Protein AF-J9FMD4-F1 (afdb_monomer)

Nearest PDB structures (foldseek):
  8vxb-assembly1_A-2  TM=9.629E-01  e=1.379E-09  Campylobacter fetus subsp. fetus
  2pbe-assembly1_A  TM=6.547E-01  e=3.265E-07  Bacillus subtilis
  9ftz-assembly1_S  TM=5.765E-01  e=8.874E+00  Mycolicibacterium smegmatis

Structure (mmCIF, N/CA/C/O backbone):
data_AF-J9FMD4-F1
#
_entry.id   AF-J9FMD4-F1
#
loop_
_atom_site.group_PDB
_atom_site.id
_atom_site.type_symbol
_atom_site.label_atom_id
_atom_site.label_alt_id
_atom_site.label_comp_id
_atom_site.label_asym_id
_atom_site.label_entity_id
_atom_site.label_seq_id
_atom_site.pdbx_PDB_ins_code
_atom_site.Cartn_x
_atom_site.Cartn_y
_atom_site.Cartn_z
_atom_site.occupancy
_atom_site.B_iso_or_equiv
_atom_site.auth_seq_id
_atom_site.auth_comp_id
_atom_site.auth_asym_id
_atom_site.auth_atom_id
_atom_site.pdbx_PDB_model_num
ATOM 1 N N . MET A 1 1 ? -2.882 -16.305 -19.231 1.00 92.69 1 MET A N 1
ATOM 2 C CA . MET A 1 1 ? -2.995 -17.753 -19.526 1.00 92.69 1 MET A CA 1
ATOM 3 C C . MET A 1 1 ? -2.576 -18.533 -18.291 1.00 92.69 1 MET A C 1
ATOM 5 O O . MET A 1 1 ? -1.515 -18.238 -17.758 1.00 92.69 1 MET A O 1
ATOM 9 N N . LEU A 1 2 ? -3.407 -19.460 -17.810 1.00 95.88 2 LEU A N 1
ATOM 10 C CA . LEU A 1 2 ? -3.070 -20.390 -16.725 1.00 95.88 2 LEU A CA 1
ATOM 11 C C . LEU A 1 2 ? -2.902 -21.783 -17.342 1.00 95.88 2 LEU A C 1
ATOM 13 O O . LEU A 1 2 ? -3.826 -22.270 -17.990 1.00 95.88 2 LEU A O 1
ATOM 17 N N . PHE A 1 3 ? -1.722 -22.373 -17.196 1.00 96.81 3 PHE A N 1
ATOM 18 C CA . PHE A 1 3 ? -1.371 -23.674 -17.757 1.00 96.81 3 PHE A CA 1
ATOM 19 C C . PHE A 1 3 ? -1.775 -24.810 -16.809 1.00 96.81 3 PHE A C 1
AT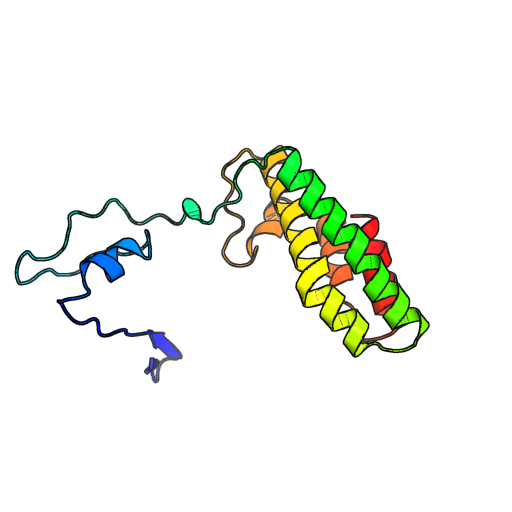OM 21 O O . PHE A 1 3 ? -2.059 -24.594 -15.631 1.00 96.81 3 PHE A O 1
ATOM 28 N N . SER A 1 4 ? -1.827 -26.038 -17.329 1.00 97.25 4 SER A N 1
ATOM 29 C CA . SER A 1 4 ? -2.273 -27.226 -16.584 1.00 97.25 4 SER A CA 1
ATOM 30 C C . SER A 1 4 ? -1.363 -27.608 -15.415 1.00 97.25 4 SER A C 1
ATOM 32 O O . SER A 1 4 ? -1.793 -28.324 -14.518 1.00 97.25 4 SER A O 1
ATOM 34 N N . ASP A 1 5 ? -0.117 -27.144 -15.425 1.00 97.06 5 ASP A N 1
ATOM 35 C CA . ASP A 1 5 ? 0.855 -27.299 -14.341 1.00 97.06 5 ASP A CA 1
ATOM 36 C C . ASP A 1 5 ? 0.754 -26.187 -13.275 1.00 97.06 5 ASP A C 1
ATOM 38 O O . ASP A 1 5 ? 1.518 -26.178 -12.313 1.00 97.06 5 ASP A O 1
ATOM 42 N N . GLY A 1 6 ? -0.192 -25.252 -13.429 1.00 96.50 6 GLY A N 1
ATOM 43 C CA . GLY A 1 6 ? -0.413 -24.135 -12.513 1.00 96.50 6 GLY A CA 1
ATOM 44 C C . GLY A 1 6 ? 0.432 -22.892 -12.807 1.00 96.50 6 GLY A C 1
ATOM 45 O O . GLY A 1 6 ? 0.244 -21.872 -12.139 1.00 96.50 6 GLY A O 1
ATOM 46 N N . ILE A 1 7 ? 1.319 -22.918 -13.809 1.00 97.31 7 ILE A N 1
ATOM 47 C CA . ILE A 1 7 ? 2.074 -21.728 -14.216 1.00 97.31 7 ILE A CA 1
ATOM 48 C C . ILE A 1 7 ? 1.116 -20.723 -14.864 1.00 97.31 7 ILE A C 1
ATOM 50 O O . ILE A 1 7 ? 0.285 -21.074 -15.700 1.00 97.31 7 ILE A O 1
ATOM 54 N N . LYS A 1 8 ? 1.237 -19.440 -14.505 1.00 97.12 8 LYS A N 1
ATOM 55 C CA . LYS A 1 8 ? 0.489 -18.349 -15.139 1.00 97.12 8 LYS A CA 1
ATOM 56 C C . LYS A 1 8 ? 1.436 -17.453 -15.935 1.00 97.12 8 LYS A C 1
ATOM 58 O O . LYS A 1 8 ? 2.409 -16.947 -15.387 1.00 97.12 8 LYS A O 1
ATOM 63 N N . ILE A 1 9 ? 1.107 -17.208 -17.201 1.00 96.38 9 ILE A N 1
ATOM 64 C CA . ILE A 1 9 ? 1.786 -16.232 -18.064 1.00 96.38 9 ILE A CA 1
ATOM 65 C C . ILE A 1 9 ? 0.751 -15.248 -18.591 1.00 96.38 9 ILE A C 1
ATOM 67 O O . ILE A 1 9 ? -0.267 -15.658 -19.152 1.00 96.38 9 ILE A O 1
ATOM 71 N N . ASP A 1 10 ? 1.018 -13.957 -18.452 1.00 95.38 10 ASP A N 1
ATOM 72 C CA . ASP A 1 10 ? 0.263 -12.915 -19.139 1.00 95.38 10 ASP A CA 1
ATOM 73 C C . ASP A 1 10 ? 0.999 -12.564 -20.445 1.00 95.38 10 ASP A C 1
ATOM 75 O O . ASP A 1 10 ? 2.206 -12.333 -20.441 1.00 95.38 10 ASP A O 1
ATOM 79 N N . LEU A 1 11 ? 0.284 -12.612 -21.574 1.00 95.44 11 LEU A N 1
ATOM 80 C CA . LEU A 1 11 ? 0.818 -12.340 -22.911 1.00 95.44 11 LEU A CA 1
ATOM 81 C C . LEU A 1 11 ? 0.095 -11.130 -23.493 1.00 95.44 11 LEU A C 1
ATOM 83 O O . LEU A 1 11 ? -1.134 -11.124 -23.568 1.00 95.44 11 LEU A O 1
ATOM 87 N N . THR A 1 12 ? 0.868 -10.157 -23.962 1.00 93.62 12 THR A N 1
ATOM 88 C CA . THR A 1 12 ? 0.361 -8.963 -24.638 1.00 93.62 12 THR A CA 1
ATOM 89 C C . THR A 1 12 ? 0.886 -8.946 -26.067 1.00 93.62 12 THR A C 1
ATOM 91 O O . THR A 1 12 ? 2.091 -9.063 -26.282 1.00 93.62 12 THR A O 1
ATOM 94 N N . LEU A 1 13 ? -0.009 -8.796 -27.045 1.00 95.62 13 LEU A N 1
ATOM 95 C CA . LEU A 1 13 ? 0.357 -8.552 -28.440 1.00 95.62 13 LEU A CA 1
ATOM 96 C C . LEU A 1 13 ? 0.333 -7.046 -28.695 1.00 95.62 13 LEU A C 1
ATOM 98 O O . LEU A 1 13 ? -0.663 -6.386 -28.406 1.00 95.62 13 LEU A O 1
ATOM 102 N N . VAL A 1 14 ? 1.433 -6.513 -29.219 1.00 94.62 14 VAL A N 1
ATOM 103 C CA . VAL A 1 14 ? 1.639 -5.072 -29.398 1.00 94.62 14 VAL A CA 1
ATOM 104 C C . VAL A 1 14 ? 1.842 -4.788 -30.887 1.00 94.62 14 VAL A C 1
ATOM 106 O O . VAL A 1 14 ? 2.761 -5.361 -31.475 1.00 94.62 14 VAL A O 1
ATOM 109 N N . PRO A 1 15 ? 1.019 -3.928 -31.512 1.00 95.19 15 PRO A N 1
ATOM 110 C CA . PRO A 1 15 ? 1.240 -3.485 -32.886 1.00 95.19 15 PRO A CA 1
ATOM 111 C C . PRO A 1 15 ? 2.565 -2.728 -33.027 1.00 95.19 15 PRO A C 1
ATOM 113 O O . PRO A 1 15 ? 2.920 -1.923 -32.156 1.00 95.19 15 PRO A O 1
ATOM 116 N N . LEU A 1 16 ? 3.279 -2.952 -34.133 1.00 93.44 16 LEU A N 1
ATOM 117 C CA . LEU A 1 16 ? 4.605 -2.370 -34.374 1.00 93.44 16 LEU A CA 1
ATOM 118 C C . LEU A 1 16 ? 4.582 -0.837 -34.384 1.00 93.44 16 LEU A C 1
ATOM 120 O O . LEU A 1 16 ? 5.542 -0.204 -33.953 1.00 93.44 16 LEU A O 1
ATOM 124 N N . GLU A 1 17 ? 3.466 -0.244 -34.796 1.00 95.50 17 GLU A N 1
ATOM 125 C CA . GLU A 1 17 ? 3.233 1.202 -34.828 1.00 95.50 17 GLU A CA 1
ATOM 126 C C . GLU A 1 17 ? 3.267 1.826 -33.424 1.00 95.50 17 GLU A C 1
ATOM 128 O O . GLU A 1 17 ? 3.491 3.023 -33.273 1.00 95.50 17 GLU A O 1
ATOM 133 N N . THR A 1 18 ? 3.051 1.015 -32.383 1.00 94.50 18 THR A N 1
ATOM 134 C CA . THR A 1 18 ? 3.030 1.442 -30.975 1.00 94.50 18 THR A CA 1
ATOM 135 C C . THR A 1 18 ? 4.221 0.929 -30.167 1.00 94.50 18 THR A C 1
ATOM 137 O O . THR A 1 18 ? 4.249 1.103 -28.946 1.00 94.50 18 THR A O 1
ATOM 140 N N . LYS A 1 19 ? 5.221 0.325 -30.827 1.00 92.12 19 LYS A N 1
ATOM 141 C CA . LYS A 1 19 ? 6.367 -0.318 -30.165 1.00 92.12 19 LYS A CA 1
ATOM 142 C C . LYS A 1 19 ? 7.097 0.626 -29.207 1.00 92.12 19 LYS A C 1
ATOM 144 O O . LYS A 1 19 ? 7.406 0.235 -28.088 1.00 92.12 19 LYS A O 1
ATOM 149 N N . ASP A 1 20 ? 7.318 1.876 -29.611 1.00 92.06 20 ASP A N 1
ATOM 150 C CA . ASP A 1 20 ? 8.133 2.814 -28.835 1.00 92.06 20 ASP A CA 1
ATOM 151 C C . ASP A 1 20 ? 7.414 3.199 -27.541 1.00 92.06 20 ASP A C 1
ATOM 153 O O . ASP A 1 20 ? 8.014 3.216 -26.467 1.00 92.06 20 ASP A O 1
ATOM 157 N N . LYS A 1 21 ? 6.090 3.384 -27.621 1.00 93.81 21 LYS A N 1
ATOM 158 C CA . LYS A 1 21 ? 5.240 3.606 -26.449 1.00 93.81 21 LYS A CA 1
ATOM 159 C C . LYS A 1 21 ? 5.289 2.412 -25.496 1.00 93.81 21 LYS A C 1
ATOM 161 O O . LYS A 1 21 ? 5.372 2.610 -24.288 1.00 93.81 21 LYS A O 1
ATOM 166 N N . TYR A 1 22 ? 5.267 1.190 -26.028 1.00 93.25 22 TYR A N 1
ATOM 167 C CA . TYR A 1 22 ? 5.359 -0.024 -25.219 1.00 93.25 22 TYR A CA 1
ATOM 168 C C . TYR A 1 22 ? 6.709 -0.132 -24.502 1.00 93.25 22 TYR A C 1
ATOM 170 O O . TYR A 1 22 ? 6.731 -0.370 -23.301 1.00 93.25 22 TYR A O 1
ATOM 178 N N . PHE A 1 23 ? 7.827 0.101 -25.195 1.00 91.75 23 PHE A N 1
ATOM 179 C CA . PHE A 1 23 ? 9.155 0.073 -24.572 1.00 91.75 23 PHE A CA 1
ATOM 180 C C . PHE A 1 23 ? 9.357 1.182 -23.534 1.00 91.75 23 PHE A C 1
ATOM 182 O O . PHE A 1 23 ? 10.071 0.971 -22.561 1.00 91.75 23 PHE A O 1
ATOM 189 N N . SER A 1 24 ? 8.715 2.341 -23.703 1.00 90.25 24 SER A N 1
ATOM 190 C CA . SER A 1 24 ? 8.810 3.440 -22.734 1.00 90.25 24 SER A CA 1
ATOM 191 C C . SER A 1 24 ? 7.982 3.248 -21.460 1.00 90.25 24 SER A C 1
ATOM 193 O O . SER A 1 24 ? 8.124 4.037 -20.533 1.00 90.25 24 SER A O 1
ATOM 195 N N . GLN A 1 25 ? 7.077 2.266 -21.421 1.00 89.69 25 GLN A N 1
ATOM 196 C CA . GLN A 1 25 ? 6.083 2.180 -20.346 1.00 89.69 25 GLN A CA 1
ATOM 197 C C . GLN A 1 25 ? 6.597 1.480 -19.079 1.00 89.69 25 GLN A C 1
ATOM 199 O O . GLN A 1 25 ? 5.967 1.614 -18.035 1.00 89.69 25 GLN A O 1
ATOM 204 N N . ASP A 1 26 ? 7.652 0.667 -19.190 1.00 87.25 26 ASP A N 1
ATOM 205 C CA . ASP A 1 26 ? 8.125 -0.185 -18.100 1.00 87.25 26 ASP A CA 1
ATOM 206 C C . ASP A 1 26 ? 9.630 -0.443 -18.241 1.00 87.25 26 ASP A C 1
ATOM 208 O O . ASP A 1 26 ? 10.098 -1.010 -19.235 1.00 87.25 26 ASP A O 1
ATOM 212 N N . SER A 1 27 ? 10.387 -0.028 -17.227 1.00 88.31 27 SER A N 1
ATOM 213 C CA . SER A 1 27 ? 11.837 -0.200 -17.160 1.00 88.31 27 SER A CA 1
ATOM 214 C C . SER A 1 27 ? 12.268 -1.661 -16.965 1.00 88.31 27 SER A C 1
ATOM 216 O O . SER A 1 27 ? 13.444 -1.979 -17.137 1.00 88.31 27 SER A O 1
ATOM 218 N N . LEU A 1 28 ? 11.335 -2.579 -16.683 1.00 91.69 28 LEU A N 1
ATOM 219 C CA . LEU A 1 28 ? 11.594 -4.010 -16.510 1.00 91.69 28 LEU A CA 1
ATOM 220 C C . LEU A 1 28 ? 11.625 -4.808 -17.823 1.00 91.69 28 LEU A C 1
ATOM 222 O O . LEU A 1 28 ? 11.888 -6.017 -17.808 1.00 91.69 28 LEU A O 1
ATOM 226 N N . ILE A 1 29 ? 11.348 -4.173 -18.966 1.00 92.50 29 ILE A N 1
ATOM 227 C CA . ILE A 1 29 ? 11.295 -4.868 -20.254 1.00 92.50 29 ILE A CA 1
ATOM 228 C C . ILE A 1 29 ? 12.679 -5.397 -20.636 1.00 92.50 29 ILE A C 1
ATOM 230 O O . ILE A 1 29 ? 13.666 -4.669 -20.716 1.00 92.50 29 ILE A O 1
ATOM 234 N N . ARG A 1 30 ? 12.726 -6.690 -20.966 1.00 93.69 30 ARG A N 1
ATOM 235 C CA . ARG A 1 30 ? 13.906 -7.356 -21.515 1.00 93.69 30 ARG A CA 1
ATOM 236 C C . ARG A 1 30 ? 13.594 -7.934 -22.886 1.00 93.69 30 ARG A C 1
ATOM 238 O O . ARG A 1 30 ? 12.719 -8.788 -23.018 1.00 93.69 30 ARG A O 1
ATOM 245 N N . VAL A 1 31 ? 14.363 -7.528 -23.894 1.00 93.69 31 VAL A N 1
ATOM 246 C CA . VAL A 1 31 ? 14.305 -8.146 -25.224 1.00 93.69 31 VAL A CA 1
ATOM 247 C C . VAL A 1 31 ? 14.927 -9.539 -25.144 1.00 93.69 31 VAL A C 1
ATOM 249 O O . VAL A 1 31 ? 16.083 -9.695 -24.753 1.00 93.69 31 VAL A O 1
ATOM 252 N N . LEU A 1 32 ? 14.141 -10.558 -25.492 1.00 94.50 32 LEU A N 1
ATOM 253 C CA . LEU A 1 32 ? 14.608 -11.946 -25.564 1.00 94.50 32 LEU A CA 1
ATOM 254 C C . LEU A 1 32 ? 15.066 -12.321 -26.977 1.00 94.50 32 LEU A C 1
ATOM 256 O O . LEU A 1 32 ? 16.016 -13.081 -27.137 1.00 94.50 32 LEU A O 1
ATOM 260 N N . ILE A 1 33 ? 14.383 -11.793 -27.994 1.00 95.25 33 ILE A N 1
ATOM 261 C CA . ILE A 1 33 ? 14.688 -11.997 -29.408 1.00 95.25 33 ILE A CA 1
ATOM 262 C C . ILE A 1 33 ? 14.258 -10.759 -30.198 1.00 95.25 33 ILE A C 1
ATOM 264 O O . ILE A 1 33 ? 13.164 -10.242 -29.980 1.00 95.25 33 ILE A O 1
ATOM 268 N N . ASP A 1 34 ? 15.104 -10.320 -31.124 1.00 95.31 34 ASP A N 1
ATOM 269 C CA . ASP A 1 34 ? 14.785 -9.300 -32.123 1.00 95.31 34 ASP A CA 1
ATOM 270 C C . ASP A 1 34 ? 15.172 -9.852 -33.497 1.00 95.31 34 ASP A C 1
ATOM 272 O O . ASP A 1 34 ? 16.341 -10.136 -33.754 1.00 95.31 34 ASP A O 1
ATOM 276 N N . LYS A 1 35 ? 14.170 -10.103 -34.342 1.00 96.00 35 LYS A N 1
ATOM 277 C CA . LYS A 1 35 ? 14.366 -10.744 -35.651 1.00 96.00 35 LYS A CA 1
ATOM 278 C C . LYS A 1 35 ? 14.701 -9.741 -36.748 1.00 96.00 35 LYS A C 1
ATOM 280 O O . LYS A 1 35 ? 15.392 -10.102 -37.694 1.00 96.00 35 LYS A O 1
ATOM 285 N N . ASP A 1 36 ? 14.216 -8.513 -36.600 1.00 95.31 36 ASP A N 1
ATOM 286 C CA . ASP A 1 36 ? 14.248 -7.485 -37.641 1.00 95.31 36 ASP A CA 1
ATOM 287 C C . ASP A 1 36 ? 15.156 -6.303 -37.258 1.00 95.31 36 ASP A C 1
ATOM 289 O O . ASP A 1 36 ? 15.311 -5.363 -38.034 1.00 95.31 36 ASP A O 1
ATOM 293 N N . GLY A 1 37 ? 15.766 -6.338 -36.066 1.00 94.12 37 GLY A N 1
ATOM 294 C CA . GLY A 1 37 ? 16.630 -5.269 -35.563 1.00 94.12 37 GLY A CA 1
ATOM 295 C C . GLY A 1 37 ? 15.854 -3.996 -35.219 1.00 94.12 37 GLY A C 1
ATOM 296 O O . GLY A 1 37 ? 16.385 -2.893 -35.345 1.00 94.12 37 GLY A O 1
ATOM 297 N N . ILE A 1 38 ? 14.574 -4.129 -34.864 1.00 91.94 38 ILE A N 1
ATOM 298 C CA . ILE A 1 38 ? 13.658 -3.002 -34.650 1.00 91.94 38 ILE A CA 1
ATOM 299 C C . ILE A 1 38 ? 13.527 -2.600 -33.180 1.00 91.94 38 ILE A C 1
ATOM 301 O O . ILE A 1 38 ? 12.906 -1.566 -32.899 1.00 91.94 38 ILE A O 1
ATOM 305 N N . CYS A 1 39 ? 14.033 -3.410 -32.249 1.00 92.50 39 CYS A N 1
ATOM 306 C CA . CYS A 1 39 ? 13.976 -3.119 -30.825 1.00 92.50 39 CYS A CA 1
ATOM 307 C C . CYS A 1 39 ? 15.005 -2.037 -30.455 1.00 92.50 39 CYS A C 1
ATOM 309 O O . CYS A 1 39 ? 16.128 -2.044 -30.964 1.00 92.50 39 CYS A O 1
ATOM 311 N N . PRO A 1 40 ? 14.659 -1.102 -29.554 1.00 90.38 40 PRO A N 1
ATOM 312 C CA . PRO A 1 40 ? 15.621 -0.127 -29.063 1.00 90.38 40 PRO A CA 1
ATOM 313 C C . PRO A 1 40 ? 16.685 -0.800 -28.185 1.00 90.38 40 PRO A C 1
ATOM 315 O O . PRO A 1 40 ? 16.464 -1.864 -27.604 1.00 90.38 40 PRO A O 1
ATOM 318 N N . SER A 1 41 ? 17.832 -0.136 -28.027 1.00 88.31 41 SER A N 1
ATOM 319 C CA . SER A 1 41 ? 18.800 -0.503 -26.992 1.00 88.31 41 SER A CA 1
ATOM 320 C C . SER A 1 41 ? 18.228 -0.138 -25.624 1.00 88.31 41 SER A C 1
ATOM 322 O O . SER A 1 41 ? 18.074 1.044 -25.317 1.00 88.31 41 SER A O 1
ATOM 324 N N . LEU A 1 42 ? 17.923 -1.143 -24.805 1.00 89.25 42 LEU A N 1
ATOM 325 C CA . LEU A 1 42 ? 17.394 -0.954 -23.454 1.00 89.25 42 LEU A CA 1
ATOM 326 C C . LEU A 1 42 ? 18.511 -1.053 -22.405 1.00 89.25 42 LEU A C 1
ATOM 328 O O . LEU A 1 42 ? 19.441 -1.849 -22.582 1.00 89.25 42 LEU A O 1
ATOM 332 N N . PRO A 1 43 ? 18.432 -0.284 -21.304 1.00 88.19 43 PRO A N 1
ATOM 333 C CA . PRO A 1 43 ? 19.264 -0.533 -20.132 1.00 88.19 43 PRO A CA 1
ATOM 334 C C . PRO A 1 43 ? 18.923 -1.891 -19.496 1.00 88.19 43 PRO A C 1
ATOM 336 O O . PRO A 1 43 ? 17.972 -2.572 -19.887 1.00 88.19 43 PRO A O 1
ATOM 339 N N . ALA A 1 44 ? 19.710 -2.299 -18.498 1.00 89.06 44 ALA A N 1
ATOM 340 C CA . ALA A 1 44 ? 19.367 -3.471 -17.702 1.00 89.06 44 ALA A CA 1
ATOM 341 C C . ALA A 1 44 ? 18.013 -3.251 -16.991 1.00 89.06 44 ALA A C 1
ATOM 343 O O . ALA A 1 44 ? 17.818 -2.172 -16.425 1.00 89.06 44 ALA A O 1
ATOM 344 N N . PRO A 1 45 ? 17.108 -4.250 -16.990 1.00 91.56 45 PRO A N 1
ATOM 345 C CA . PRO A 1 45 ? 15.841 -4.165 -16.275 1.00 91.56 45 PRO A CA 1
ATOM 346 C C . PRO A 1 45 ? 16.034 -3.805 -14.801 1.00 91.56 45 PRO A C 1
ATOM 348 O O . PRO A 1 45 ? 16.834 -4.450 -14.120 1.00 91.56 45 PRO A O 1
ATOM 351 N N . THR A 1 46 ? 15.288 -2.820 -14.304 1.00 90.31 46 THR A N 1
ATOM 352 C CA . THR A 1 46 ? 15.355 -2.375 -12.903 1.00 90.31 46 THR A CA 1
ATOM 353 C C . THR A 1 46 ? 13.968 -2.022 -12.374 1.00 90.31 46 THR A C 1
ATOM 355 O O . THR A 1 46 ? 13.117 -1.593 -13.137 1.00 90.31 46 THR A O 1
ATOM 358 N N . ASP A 1 47 ? 13.720 -2.233 -11.080 1.00 89.88 47 ASP A N 1
ATOM 359 C CA . ASP A 1 47 ? 12.496 -1.805 -10.389 1.00 89.88 47 ASP A CA 1
ATOM 360 C C . ASP A 1 47 ? 12.725 -0.566 -9.503 1.00 89.88 47 ASP A C 1
ATOM 362 O O . ASP A 1 47 ? 11.836 -0.188 -8.741 1.00 89.88 47 ASP A O 1
ATOM 366 N N . GLU A 1 48 ? 13.896 0.077 -9.600 1.00 89.00 48 GLU A N 1
ATOM 367 C CA . GLU A 1 48 ? 14.312 1.207 -8.753 1.00 89.00 48 GLU A CA 1
ATOM 368 C C . GLU A 1 48 ? 13.347 2.400 -8.783 1.00 89.00 48 GLU A C 1
ATOM 370 O O . GLU A 1 48 ? 13.204 3.101 -7.779 1.00 89.00 48 GLU A O 1
ATOM 375 N N . GLU A 1 49 ? 12.636 2.614 -9.894 1.00 86.06 49 GLU A N 1
ATOM 376 C CA . GLU A 1 49 ? 11.623 3.673 -10.001 1.00 86.06 49 GLU A CA 1
ATOM 377 C C . GLU A 1 49 ? 10.444 3.472 -9.034 1.00 86.06 49 GLU A C 1
ATOM 379 O O . GLU A 1 49 ? 9.796 4.436 -8.627 1.00 86.06 49 GLU A O 1
ATOM 384 N N . PHE A 1 50 ? 10.192 2.225 -8.625 1.00 88.06 50 PHE A N 1
ATOM 385 C CA . PHE A 1 50 ? 9.125 1.859 -7.696 1.00 88.06 50 PHE A CA 1
ATOM 386 C C . PHE A 1 50 ? 9.591 1.815 -6.239 1.00 88.06 50 PHE A C 1
ATOM 388 O O . PHE A 1 50 ? 8.778 1.578 -5.343 1.00 88.06 50 PHE A O 1
ATOM 395 N N . TRP A 1 51 ? 10.889 1.993 -5.983 1.00 94.62 51 TRP A N 1
ATOM 396 C CA . TRP A 1 51 ? 11.426 1.974 -4.628 1.00 94.62 51 TRP A CA 1
ATOM 397 C C . TRP A 1 51 ? 11.019 3.241 -3.884 1.00 94.62 51 TRP A C 1
ATOM 399 O O . TRP A 1 51 ? 10.832 4.309 -4.472 1.00 94.62 51 TRP A O 1
ATOM 409 N N . VAL A 1 52 ? 10.923 3.136 -2.562 1.00 95.69 52 VAL A N 1
ATOM 410 C CA . VAL A 1 52 ? 10.640 4.280 -1.705 1.00 95.69 52 VAL A CA 1
ATOM 411 C C . VAL A 1 52 ? 11.788 5.277 -1.834 1.00 95.69 52 VAL A C 1
ATOM 413 O O . VAL A 1 52 ? 12.923 5.003 -1.440 1.00 95.69 52 VAL A O 1
ATOM 416 N N . GLN A 1 53 ? 11.478 6.442 -2.394 1.00 95.81 53 GLN A N 1
ATOM 417 C CA . GLN A 1 53 ? 12.402 7.563 -2.523 1.00 95.81 53 GLN A CA 1
ATOM 418 C C . GLN A 1 53 ? 12.408 8.401 -1.245 1.00 95.81 53 GLN A C 1
ATOM 420 O O . GLN A 1 53 ? 11.453 8.375 -0.465 1.00 95.81 53 GLN A O 1
ATOM 425 N N . LYS A 1 54 ? 13.473 9.185 -1.041 1.00 96.81 54 LYS A N 1
ATOM 426 C CA . LYS A 1 54 ? 13.517 10.149 0.062 1.00 96.81 54 LYS A CA 1
ATOM 427 C C . LYS A 1 54 ? 12.422 11.203 -0.161 1.00 96.81 54 LYS A C 1
ATOM 429 O O . LYS A 1 54 ? 12.508 11.927 -1.155 1.00 96.81 54 LYS A O 1
ATOM 434 N N . PRO A 1 55 ? 11.418 11.320 0.724 1.00 96.94 55 PRO A N 1
ATOM 435 C CA . PRO A 1 55 ? 10.355 12.297 0.535 1.00 96.94 55 PRO A CA 1
ATOM 436 C C . PRO A 1 55 ? 10.869 13.716 0.788 1.00 96.94 55 PRO A C 1
ATOM 438 O O . PRO A 1 55 ? 11.812 13.931 1.557 1.00 96.94 55 PRO A O 1
ATOM 441 N N . SER A 1 56 ? 10.220 14.698 0.162 1.00 97.25 56 SER A N 1
ATOM 442 C CA . SER A 1 56 ? 10.345 16.087 0.601 1.00 97.25 56 SER A CA 1
ATOM 443 C C . SER A 1 56 ? 9.535 16.300 1.881 1.00 97.25 56 SER A C 1
ATOM 445 O O . SER A 1 56 ? 8.616 15.539 2.184 1.00 97.25 56 SER A O 1
ATOM 447 N N . GLU A 1 57 ? 9.840 17.369 2.610 1.00 97.19 57 GLU A N 1
ATOM 448 C CA . GLU A 1 57 ? 9.055 17.775 3.780 1.00 97.19 57 GLU A CA 1
ATOM 449 C C . GLU A 1 57 ? 7.565 17.953 3.441 1.00 97.19 57 GLU A C 1
ATOM 451 O O . GLU A 1 57 ? 6.702 17.488 4.180 1.00 97.19 57 GLU A O 1
ATOM 456 N N . THR A 1 58 ? 7.258 18.538 2.279 1.00 97.75 58 THR A N 1
ATOM 457 C CA . THR A 1 58 ? 5.883 18.700 1.789 1.00 97.75 58 THR A CA 1
ATOM 458 C C . THR A 1 58 ? 5.165 17.359 1.651 1.00 97.75 58 THR A C 1
ATOM 460 O O . THR A 1 58 ? 4.073 17.214 2.182 1.00 97.75 58 THR A O 1
ATOM 463 N N . PHE A 1 59 ? 5.794 16.351 1.035 1.00 96.94 59 PHE A N 1
ATOM 464 C CA . PHE A 1 59 ? 5.172 15.030 0.883 1.00 96.94 59 PHE A CA 1
ATOM 465 C C . PHE A 1 59 ? 4.918 14.333 2.224 1.00 96.94 59 PHE A C 1
ATOM 467 O O . PHE A 1 59 ? 3.908 13.648 2.371 1.00 96.94 59 PHE A O 1
ATOM 474 N N . VAL A 1 60 ? 5.811 14.506 3.205 1.00 97.44 60 VAL A N 1
ATOM 475 C CA . VAL A 1 60 ? 5.594 13.973 4.559 1.00 97.44 60 VAL A CA 1
ATOM 476 C C . VAL A 1 60 ? 4.390 14.655 5.214 1.00 97.44 60 VAL A C 1
ATOM 478 O O . VAL A 1 60 ? 3.530 13.971 5.765 1.00 97.44 60 VAL A O 1
ATOM 481 N N . ASN A 1 61 ? 4.297 15.982 5.110 1.00 97.81 61 ASN A N 1
ATOM 482 C CA . ASN A 1 61 ? 3.190 16.750 5.679 1.00 97.81 61 ASN A CA 1
ATOM 483 C C . ASN A 1 61 ? 1.848 16.424 5.010 1.00 97.81 61 ASN A C 1
ATOM 485 O O . ASN A 1 61 ? 0.855 16.241 5.710 1.00 97.81 61 ASN A O 1
ATOM 489 N N . ASP A 1 62 ? 1.817 16.303 3.683 1.00 97.88 62 ASP A N 1
ATOM 490 C CA . ASP A 1 62 ? 0.605 15.959 2.933 1.00 97.88 62 ASP A CA 1
ATOM 491 C C . ASP A 1 62 ? 0.100 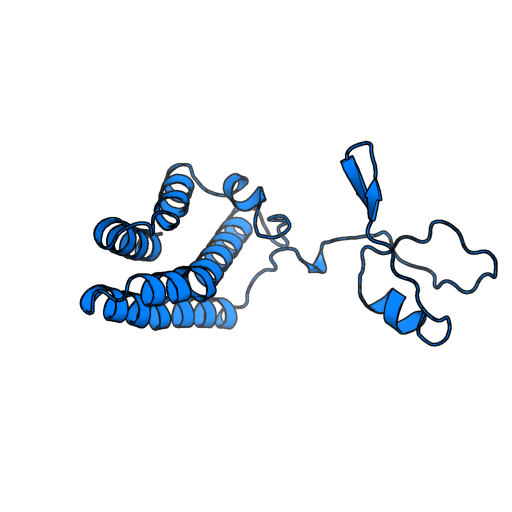14.560 3.313 1.00 97.88 62 ASP A C 1
ATOM 493 O O . ASP A 1 62 ? -1.089 14.374 3.571 1.00 97.88 62 ASP A O 1
ATOM 497 N N . CYS A 1 63 ? 1.016 13.593 3.429 1.00 97.56 63 CYS A N 1
ATOM 498 C CA . CYS A 1 63 ? 0.721 12.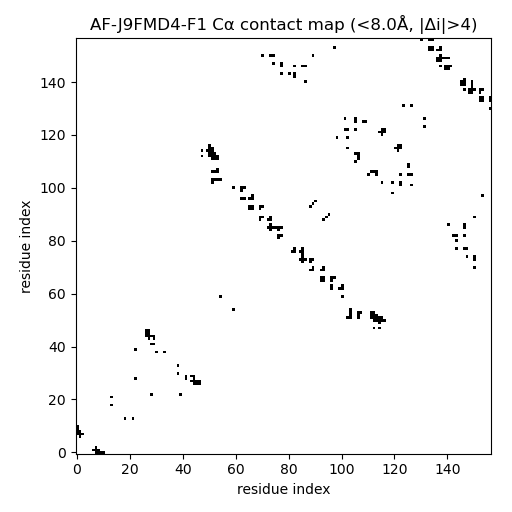227 3.859 1.00 97.56 63 CYS A CA 1
ATOM 499 C C . CYS A 1 63 ? 0.126 12.190 5.279 1.00 97.56 63 CYS A C 1
ATOM 501 O O . CYS A 1 63 ? -0.915 11.570 5.511 1.00 97.56 63 CYS A O 1
ATOM 503 N N . ALA A 1 64 ? 0.734 12.920 6.220 1.00 97.25 64 ALA A N 1
ATOM 504 C CA . ALA A 1 64 ? 0.223 13.035 7.584 1.00 97.25 64 ALA A CA 1
ATOM 505 C C . ALA A 1 64 ? -1.144 13.742 7.639 1.00 97.25 64 ALA A C 1
ATOM 507 O O . ALA A 1 64 ? -2.027 13.337 8.400 1.00 97.25 64 ALA A O 1
ATOM 508 N N . ASN A 1 65 ? -1.345 14.780 6.824 1.00 98.19 65 ASN A N 1
ATOM 509 C CA . ASN A 1 65 ? -2.608 15.505 6.760 1.00 98.19 65 ASN A CA 1
ATOM 510 C C . ASN A 1 65 ? -3.747 14.617 6.238 1.00 98.19 65 ASN A C 1
ATOM 512 O O . ASN A 1 65 ? -4.811 14.574 6.855 1.00 98.19 65 ASN A O 1
ATOM 516 N N . GLU A 1 66 ? -3.516 13.868 5.157 1.00 98.44 66 GLU A N 1
ATOM 517 C CA . GLU A 1 66 ? -4.503 12.933 4.602 1.00 98.44 66 GLU A CA 1
ATOM 518 C C . GLU A 1 66 ? -4.850 11.825 5.610 1.00 98.44 66 GLU A C 1
ATOM 520 O O . GLU A 1 66 ? -6.028 11.553 5.864 1.00 98.44 66 GLU A O 1
ATOM 525 N N . PHE A 1 67 ? -3.837 11.255 6.275 1.00 98.50 67 PHE A N 1
ATOM 526 C CA . PHE A 1 67 ? -4.024 10.265 7.337 1.00 98.50 67 PHE A CA 1
ATOM 527 C C . PHE A 1 67 ? -4.933 10.789 8.463 1.00 98.50 67 PHE A C 1
ATOM 529 O O . PHE A 1 67 ? -5.913 10.136 8.848 1.00 98.50 67 PHE A O 1
ATOM 536 N N . LEU A 1 68 ? -4.643 11.986 8.985 1.00 98.00 68 LEU A N 1
ATOM 537 C CA . LEU A 1 68 ? -5.417 12.595 10.070 1.00 98.00 68 LEU A CA 1
ATOM 538 C C . LEU A 1 68 ? -6.835 12.957 9.627 1.00 98.00 68 LEU A C 1
ATOM 540 O O . LEU A 1 68 ? -7.793 12.743 10.374 1.00 98.00 68 LEU A O 1
ATOM 544 N N . PHE A 1 69 ? -6.990 13.477 8.412 1.00 98.12 69 PHE A N 1
ATOM 545 C CA . PHE A 1 69 ? -8.287 13.881 7.890 1.00 98.12 69 PHE A CA 1
ATOM 546 C C . PHE A 1 69 ? -9.225 12.680 7.729 1.00 98.12 69 PHE A C 1
ATOM 548 O O . PHE A 1 69 ? -10.346 12.692 8.254 1.00 98.12 69 PHE A O 1
ATOM 555 N N . VAL A 1 70 ? -8.750 11.600 7.104 1.00 98.44 70 VAL A N 1
ATOM 556 C CA . VAL A 1 70 ? -9.537 10.374 6.898 1.00 98.44 70 VAL A CA 1
ATOM 557 C C . VAL A 1 70 ? -9.830 9.646 8.205 1.00 98.44 70 VAL A C 1
ATOM 559 O O . VAL A 1 70 ? -10.919 9.084 8.356 1.00 98.44 70 VAL A O 1
ATOM 562 N N . SER A 1 71 ? -8.934 9.717 9.192 1.00 98.44 71 SER A N 1
ATOM 563 C CA . SER A 1 71 ? -9.198 9.185 10.537 1.00 98.44 71 SER A CA 1
ATOM 564 C C . SER A 1 71 ? -10.515 9.723 11.113 1.00 98.44 71 SER A C 1
ATOM 566 O O . SER A 1 71 ? -11.261 8.991 11.768 1.00 98.44 71 SER A O 1
ATOM 568 N N . THR A 1 72 ? -10.876 10.976 10.801 1.00 98.44 72 THR A N 1
ATOM 569 C CA . THR A 1 72 ? -12.158 11.556 11.231 1.00 98.44 72 THR A CA 1
ATOM 570 C C . THR A 1 72 ? -13.369 10.927 10.541 1.00 98.44 72 THR A C 1
ATOM 572 O O . THR A 1 72 ? -14.436 10.846 11.150 1.00 98.44 72 THR A O 1
ATOM 575 N N . TYR A 1 73 ? -13.241 10.469 9.295 1.00 98.50 73 TYR A N 1
ATOM 576 C CA . TYR A 1 73 ? -14.332 9.819 8.561 1.00 98.50 73 TYR A CA 1
ATOM 577 C C . TYR A 1 73 ? -14.578 8.424 9.114 1.00 98.50 73 TYR A C 1
ATOM 579 O O . TYR A 1 73 ? -15.723 8.070 9.390 1.00 98.50 73 TYR A O 1
ATOM 587 N N . ILE A 1 74 ? -13.500 7.685 9.373 1.00 98.69 74 ILE A N 1
ATOM 588 C CA . ILE A 1 74 ? -13.552 6.368 10.010 1.00 98.69 74 ILE A CA 1
ATOM 589 C C . ILE A 1 74 ? -14.220 6.497 11.380 1.00 98.69 74 ILE A C 1
ATOM 591 O O . ILE A 1 74 ? -15.222 5.833 11.631 1.00 98.69 74 ILE A O 1
ATOM 595 N N . ALA A 1 75 ? -13.758 7.425 12.225 1.00 98.69 75 ALA A N 1
ATOM 596 C CA . ALA A 1 75 ? -14.353 7.666 13.538 1.00 98.69 75 ALA A CA 1
ATOM 597 C C . ALA A 1 75 ? -15.851 8.024 13.456 1.00 98.69 75 ALA A C 1
ATOM 599 O O . ALA A 1 75 ? -16.651 7.507 14.234 1.00 98.69 75 ALA A O 1
ATOM 600 N N . ARG A 1 76 ? -16.265 8.869 12.498 1.00 98.69 76 ARG A N 1
ATOM 601 C CA . ARG A 1 76 ? -17.689 9.195 12.283 1.00 98.69 76 ARG A CA 1
ATOM 602 C C . ARG A 1 76 ? -18.504 7.976 11.859 1.00 98.69 76 ARG A C 1
ATOM 604 O O . ARG A 1 76 ? -19.601 7.797 12.382 1.00 98.69 76 ARG A O 1
ATOM 611 N N . GLY A 1 77 ? -17.981 7.160 10.946 1.00 98.69 77 GLY A N 1
ATOM 612 C CA . GLY A 1 77 ? -18.620 5.911 10.531 1.00 98.69 77 GLY A CA 1
ATOM 613 C C . GLY A 1 77 ? -18.799 4.962 11.712 1.00 98.69 77 GLY A C 1
ATOM 614 O O . GLY A 1 77 ? -19.893 4.452 11.946 1.00 98.69 77 GLY A O 1
ATOM 615 N N . LEU A 1 78 ? -17.759 4.810 12.534 1.00 98.69 78 LEU A N 1
ATOM 616 C CA . LEU A 1 78 ? -17.812 3.963 13.720 1.00 98.69 78 LEU A CA 1
ATOM 617 C C . LEU A 1 78 ? -18.800 4.489 14.780 1.00 98.69 78 LEU A C 1
ATOM 619 O O . LEU A 1 78 ? -19.564 3.715 15.352 1.00 98.69 78 LEU A O 1
ATOM 623 N N . LEU A 1 79 ? -18.878 5.803 15.008 1.00 98.69 79 LEU A N 1
ATOM 624 C CA . LEU A 1 79 ? -19.891 6.391 15.901 1.00 98.69 79 LEU A CA 1
ATOM 625 C C . LEU A 1 79 ? -21.331 6.159 15.409 1.00 98.69 79 LEU A C 1
ATOM 627 O O . LEU A 1 79 ? -22.259 6.121 16.216 1.00 98.69 79 LEU A O 1
ATOM 631 N N . ARG A 1 80 ? -21.523 5.999 14.096 1.00 98.62 80 ARG A N 1
ATOM 632 C CA . ARG A 1 80 ? -22.825 5.756 13.453 1.00 98.62 80 ARG A CA 1
ATOM 633 C C . ARG A 1 80 ? -23.148 4.27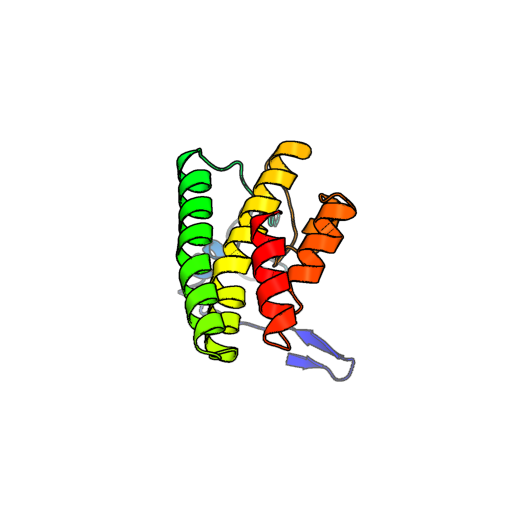9 13.237 1.00 98.62 80 ARG A C 1
ATOM 635 O O . ARG A 1 80 ? -24.198 3.978 12.684 1.00 98.62 80 ARG A O 1
ATOM 642 N N . GLN A 1 81 ? -22.284 3.368 13.686 1.00 98.44 81 GLN A N 1
ATOM 643 C CA . GLN A 1 81 ? -22.411 1.926 13.434 1.00 98.44 81 GLN A CA 1
ATOM 644 C C . GLN A 1 81 ? -22.354 1.553 11.937 1.00 98.44 81 GLN A C 1
ATOM 646 O O . GLN A 1 81 ? -22.889 0.533 11.510 1.00 98.44 81 GLN A O 1
ATOM 651 N N . GLU A 1 82 ? -21.661 2.356 11.128 1.00 98.62 82 GLU A N 1
ATOM 652 C CA . GLU A 1 82 ? -21.474 2.159 9.686 1.00 98.62 82 GLU A CA 1
ATOM 653 C C . GLU A 1 82 ? -20.139 1.434 9.406 1.00 98.62 82 GLU A C 1
ATOM 655 O O . GLU A 1 82 ? -19.214 1.998 8.817 1.00 98.62 82 GLU A O 1
ATOM 660 N N . LEU A 1 83 ? -20.011 0.174 9.844 1.00 98.56 83 LEU A N 1
ATOM 661 C CA . LEU A 1 83 ? -18.733 -0.564 9.812 1.00 98.56 83 LEU A CA 1
ATOM 662 C C . LEU A 1 83 ? -18.114 -0.656 8.408 1.00 98.56 83 LEU A C 1
ATOM 664 O O . LEU A 1 83 ? -16.932 -0.380 8.238 1.00 98.56 83 LEU A O 1
ATOM 668 N N . LEU A 1 84 ? -18.902 -0.984 7.378 1.00 98.62 84 LEU A N 1
ATOM 669 C CA . LEU A 1 84 ? -18.384 -1.103 6.007 1.00 98.62 84 LEU A CA 1
ATOM 670 C C . LEU A 1 84 ? -17.866 0.232 5.453 1.00 98.62 84 LEU A C 1
ATOM 672 O O . LEU A 1 84 ? -16.886 0.247 4.714 1.00 98.62 84 LEU A O 1
ATOM 676 N N . PHE A 1 85 ? -18.501 1.347 5.827 1.00 98.69 85 PHE A N 1
ATOM 677 C CA . PHE A 1 85 ? -18.049 2.686 5.453 1.00 98.69 85 PHE A CA 1
ATOM 678 C C . PHE A 1 85 ? -16.717 3.018 6.130 1.00 98.69 85 PHE A C 1
ATOM 680 O O . PHE A 1 85 ? -15.795 3.498 5.467 1.00 98.69 85 PHE A O 1
ATOM 687 N N . ALA A 1 86 ? -16.607 2.739 7.432 1.00 98.75 86 ALA A N 1
ATOM 688 C CA . ALA A 1 86 ? -15.382 2.953 8.193 1.00 98.75 86 ALA A CA 1
ATOM 689 C C . ALA A 1 86 ? -14.228 2.101 7.644 1.00 98.75 86 ALA A C 1
ATOM 691 O O . ALA A 1 86 ? -13.161 2.640 7.358 1.00 98.75 86 ALA A O 1
ATOM 692 N N . ASN A 1 87 ? -14.472 0.811 7.409 1.00 98.62 87 ASN A N 1
ATOM 693 C CA . ASN A 1 87 ? -13.498 -0.115 6.838 1.00 98.62 87 ASN A CA 1
ATOM 694 C C . ASN A 1 87 ? -13.036 0.361 5.461 1.00 98.62 87 ASN A C 1
ATOM 696 O O . ASN A 1 87 ? -11.847 0.541 5.238 1.00 98.62 87 ASN A O 1
ATOM 700 N N . TRP A 1 88 ? -13.959 0.714 4.562 1.00 98.69 88 TRP A N 1
ATOM 701 C CA . TRP A 1 88 ? -13.576 1.203 3.237 1.00 98.69 88 TRP A CA 1
ATOM 702 C C . TRP A 1 88 ? -12.593 2.385 3.305 1.00 98.69 88 TRP A C 1
ATOM 704 O O . TRP A 1 88 ? -11.563 2.362 2.633 1.00 98.69 88 TRP A O 1
ATOM 714 N N . HIS A 1 89 ? -12.849 3.378 4.164 1.00 98.75 89 HIS A N 1
ATOM 715 C CA . HIS A 1 89 ? -11.933 4.512 4.359 1.00 98.75 89 HIS A CA 1
ATOM 716 C C . HIS A 1 89 ? -10.607 4.092 5.006 1.00 98.75 89 HIS A C 1
ATOM 718 O O . HIS A 1 89 ? -9.549 4.619 4.649 1.00 98.75 89 HIS A O 1
ATOM 724 N N . PHE A 1 90 ? -10.657 3.126 5.926 1.00 98.62 90 PHE A N 1
ATOM 725 C CA . PHE A 1 90 ? -9.474 2.541 6.541 1.00 98.62 90 PHE A CA 1
ATOM 726 C C . PHE A 1 90 ? -8.581 1.873 5.489 1.00 98.62 90 PHE A C 1
ATOM 728 O O . PHE A 1 90 ? -7.410 2.216 5.364 1.00 98.62 90 PHE A O 1
ATOM 735 N N . GLU A 1 91 ? -9.132 0.953 4.699 1.00 97.81 91 GLU A N 1
ATOM 736 C CA . GLU A 1 91 ? -8.422 0.188 3.673 1.00 97.81 91 GLU A CA 1
ATOM 737 C C . GLU A 1 91 ? -7.858 1.068 2.565 1.00 97.81 91 GLU A C 1
ATOM 739 O O . GLU A 1 91 ? -6.705 0.899 2.168 1.00 97.81 91 GLU A O 1
ATOM 744 N N . GLN A 1 92 ? -8.704 1.934 2.005 1.00 97.75 92 GLN A N 1
ATOM 745 C CA . GLN A 1 92 ? -8.408 2.586 0.733 1.00 97.75 92 GLN A CA 1
ATOM 746 C C . GLN A 1 92 ? -7.550 3.833 0.892 1.00 97.75 92 GLN A C 1
ATOM 748 O O . GLN A 1 92 ? -6.866 4.205 -0.058 1.00 97.75 92 GLN A O 1
ATOM 753 N N . ILE A 1 93 ? -7.589 4.476 2.063 1.00 98.19 93 ILE A N 1
ATOM 754 C CA . ILE A 1 93 ? -6.912 5.755 2.270 1.00 98.19 93 ILE A CA 1
ATOM 755 C C . ILE A 1 93 ? -6.002 5.688 3.495 1.00 98.19 93 ILE A C 1
ATOM 757 O O . ILE A 1 93 ? -4.785 5.736 3.335 1.00 98.19 93 ILE A O 1
ATOM 761 N N . LEU A 1 94 ? -6.540 5.477 4.703 1.00 98.50 94 LEU A N 1
ATOM 762 C CA . LEU A 1 94 ? -5.726 5.529 5.928 1.00 98.50 94 LEU A CA 1
ATOM 763 C C . LEU A 1 94 ? -4.563 4.527 5.896 1.00 98.50 94 LEU A C 1
ATOM 765 O O . LEU A 1 94 ? -3.429 4.890 6.197 1.00 98.50 94 LEU A O 1
ATOM 769 N N . ARG A 1 95 ? -4.814 3.276 5.491 1.00 97.94 95 ARG A N 1
ATOM 770 C CA . ARG A 1 95 ? -3.788 2.226 5.396 1.00 97.94 95 ARG A CA 1
ATOM 771 C C . ARG A 1 95 ? -2.749 2.540 4.323 1.00 97.94 95 ARG A C 1
ATOM 773 O O . ARG A 1 95 ? -1.580 2.218 4.509 1.00 97.94 95 ARG A O 1
ATOM 780 N N . VAL A 1 96 ? -3.157 3.167 3.220 1.00 97.69 96 VAL A N 1
ATOM 781 C CA . VAL A 1 96 ? -2.242 3.574 2.145 1.00 97.69 96 VAL A CA 1
ATOM 782 C C . VAL A 1 96 ? -1.272 4.643 2.651 1.00 97.69 96 VAL A C 1
ATOM 784 O O . VAL A 1 96 ? -0.067 4.518 2.431 1.00 97.69 96 VAL A O 1
ATOM 787 N N . GLU A 1 97 ? -1.772 5.642 3.379 1.00 98.25 97 GLU A N 1
ATOM 788 C CA . GLU A 1 97 ? -0.939 6.682 3.992 1.00 98.25 97 GLU A CA 1
ATOM 789 C C . GLU A 1 97 ? -0.058 6.122 5.119 1.00 98.25 97 GLU A C 1
ATOM 791 O O . GLU A 1 97 ? 1.135 6.414 5.173 1.00 98.25 97 GLU A O 1
ATOM 796 N N . LEU A 1 98 ? -0.594 5.233 5.962 1.00 98.38 98 LEU A N 1
ATOM 797 C CA . LEU A 1 98 ? 0.172 4.562 7.016 1.00 98.38 98 LEU A CA 1
ATOM 798 C C . LEU A 1 98 ? 1.358 3.771 6.444 1.00 98.38 98 LEU A C 1
ATOM 800 O O . LEU A 1 98 ? 2.488 3.934 6.899 1.00 98.38 98 LEU A O 1
ATOM 804 N N . LEU A 1 99 ? 1.126 2.937 5.424 1.00 98.19 99 LEU A N 1
ATOM 805 C CA . LEU A 1 99 ? 2.195 2.168 4.778 1.00 98.19 99 LEU A CA 1
ATOM 806 C C . LEU A 1 99 ? 3.235 3.083 4.121 1.00 98.19 99 LEU A C 1
ATOM 808 O O . LEU A 1 99 ? 4.429 2.798 4.196 1.00 98.19 99 LEU A O 1
ATOM 812 N N . ARG A 1 100 ? 2.808 4.215 3.546 1.00 97.62 100 ARG A N 1
ATOM 813 C CA . ARG A 1 100 ? 3.717 5.222 2.984 1.00 97.62 100 ARG A CA 1
ATOM 814 C C . ARG A 1 100 ? 4.612 5.847 4.056 1.00 97.62 100 ARG A C 1
ATOM 816 O O . ARG A 1 100 ? 5.828 5.884 3.867 1.00 97.62 100 ARG A O 1
ATOM 823 N N . MET A 1 101 ? 4.046 6.273 5.188 1.00 97.88 101 MET A N 1
ATOM 824 C CA . MET A 1 101 ? 4.819 6.808 6.319 1.00 97.88 101 MET A CA 1
ATOM 825 C C . MET A 1 101 ? 5.796 5.771 6.884 1.00 97.88 101 MET A C 1
ATOM 827 O O . MET A 1 101 ? 6.959 6.092 7.127 1.00 97.88 101 MET A O 1
ATOM 831 N N . LEU A 1 102 ? 5.371 4.511 7.023 1.00 98.31 102 LEU A N 1
ATOM 832 C CA . LEU A 1 102 ? 6.247 3.416 7.451 1.00 98.31 102 LEU A CA 1
ATOM 833 C C . LEU A 1 102 ? 7.365 3.134 6.436 1.00 98.31 102 LEU A C 1
ATOM 835 O O . LEU A 1 102 ? 8.496 2.853 6.832 1.00 98.31 102 LEU A O 1
ATOM 839 N N . GLY A 1 103 ? 7.092 3.267 5.137 1.00 98.06 103 GLY A N 1
ATOM 840 C CA . GLY A 1 103 ? 8.110 3.223 4.088 1.00 98.06 103 GLY A CA 1
ATOM 841 C C . GLY A 1 103 ? 9.146 4.341 4.240 1.00 98.06 103 GLY A C 1
ATOM 842 O O . GLY A 1 103 ? 10.351 4.089 4.164 1.00 98.06 103 GLY A O 1
ATOM 843 N N . TYR A 1 104 ? 8.707 5.570 4.530 1.00 97.94 104 TYR A N 1
ATOM 844 C CA . TYR A 1 104 ? 9.611 6.691 4.811 1.00 97.94 104 TYR A CA 1
ATOM 845 C C . TYR A 1 104 ? 10.442 6.464 6.076 1.00 97.94 104 TYR A C 1
ATOM 847 O O . TYR A 1 104 ? 11.645 6.727 6.071 1.00 97.94 104 TYR A O 1
ATOM 855 N N . LEU A 1 105 ? 9.838 5.923 7.135 1.00 97.88 105 LEU A N 1
ATOM 856 C CA . LEU A 1 105 ? 10.534 5.547 8.364 1.00 97.88 105 LEU A CA 1
ATOM 857 C C . LEU A 1 105 ? 11.608 4.483 8.096 1.00 97.88 105 LEU A C 1
ATOM 859 O O . LEU A 1 105 ? 12.749 4.621 8.542 1.00 97.88 105 LEU A O 1
ATOM 863 N N . ALA A 1 106 ? 11.267 3.448 7.327 1.00 98.06 106 ALA A N 1
ATOM 864 C CA . ALA A 1 106 ? 12.194 2.402 6.914 1.00 98.06 106 ALA A CA 1
ATOM 865 C C . ALA A 1 106 ? 13.382 2.978 6.125 1.00 98.06 106 ALA A C 1
ATOM 867 O O . ALA A 1 106 ? 14.539 2.702 6.456 1.00 98.06 106 ALA A O 1
ATOM 868 N N . GLY A 1 107 ? 13.115 3.842 5.140 1.00 97.69 107 GLY A N 1
ATOM 869 C CA . GLY A 1 107 ? 14.157 4.519 4.365 1.00 97.69 107 GLY A CA 1
ATOM 870 C C . GLY A 1 107 ? 15.008 5.470 5.211 1.00 97.69 107 GLY A C 1
ATOM 871 O O . GLY A 1 107 ? 16.227 5.511 5.060 1.00 97.69 107 GLY A O 1
ATOM 872 N N . SER A 1 108 ? 14.423 6.148 6.201 1.00 97.31 108 SER A N 1
ATOM 873 C CA . SER A 1 108 ? 15.183 6.962 7.158 1.00 97.31 108 SER A CA 1
ATOM 874 C C . SER A 1 108 ? 16.132 6.127 8.027 1.00 97.31 108 SER A C 1
ATOM 876 O O . SER A 1 108 ? 17.138 6.655 8.498 1.00 97.31 108 SER A O 1
ATOM 878 N N . ARG A 1 109 ? 15.827 4.844 8.263 1.00 96.62 109 ARG A N 1
ATOM 879 C CA . ARG A 1 109 ? 16.660 3.924 9.058 1.00 96.62 109 ARG A CA 1
ATOM 880 C C . ARG A 1 109 ? 17.733 3.219 8.233 1.00 96.62 109 ARG A C 1
ATOM 882 O O . ARG A 1 109 ? 18.800 2.920 8.765 1.00 96.62 109 ARG A O 1
ATOM 889 N N . LYS A 1 110 ? 17.438 2.883 6.975 1.00 96.94 110 LYS A N 1
ATOM 890 C CA . LYS A 1 110 ? 18.288 2.025 6.126 1.00 96.94 110 LYS A CA 1
ATOM 891 C C . LYS A 1 110 ? 18.923 2.738 4.933 1.00 96.94 110 LYS A C 1
ATOM 893 O O . LYS A 1 110 ? 19.808 2.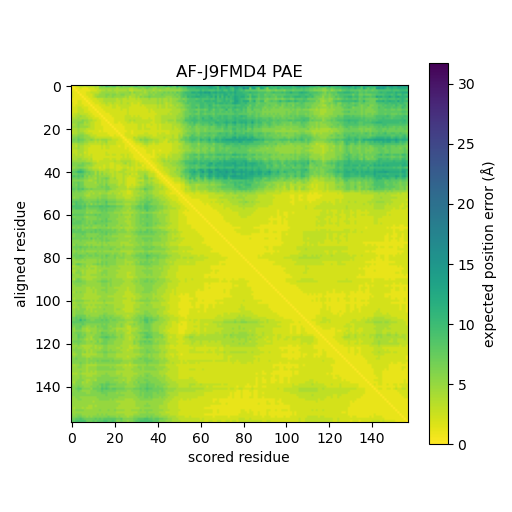165 4.308 1.00 96.94 110 LYS A O 1
ATOM 898 N N . GLY A 1 111 ? 18.530 3.980 4.670 1.00 97.38 111 GLY A N 1
ATOM 899 C CA . GLY A 1 111 ? 18.931 4.747 3.498 1.00 97.38 111 GLY A CA 1
ATOM 900 C C . GLY A 1 111 ? 17.883 4.692 2.386 1.00 97.38 111 GLY A C 1
ATOM 901 O O . GLY A 1 111 ? 17.061 3.780 2.323 1.00 97.38 111 GLY A O 1
ATOM 902 N N . PHE A 1 112 ? 17.931 5.698 1.515 1.00 96.62 112 PHE A N 1
ATOM 903 C CA . PHE A 1 112 ? 17.116 5.796 0.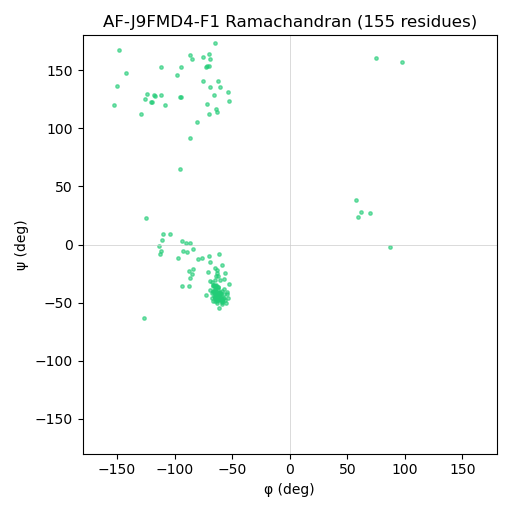305 1.00 96.62 112 PHE A CA 1
ATOM 904 C C . PHE A 1 112 ? 18.010 5.663 -0.942 1.00 96.62 112 PHE A C 1
ATOM 906 O O . PHE A 1 112 ? 19.169 6.088 -0.876 1.00 96.62 112 PHE A O 1
ATOM 913 N N . PRO A 1 113 ? 17.481 5.178 -2.081 1.00 95.88 113 PRO A N 1
ATOM 914 C CA . PRO A 1 113 ? 16.152 4.578 -2.246 1.00 95.88 113 PRO A CA 1
ATOM 915 C C . PRO A 1 113 ? 16.049 3.206 -1.557 1.00 95.88 113 PRO A C 1
ATOM 917 O O . PRO A 1 113 ? 17.055 2.522 -1.383 1.00 95.88 113 PRO A O 1
ATOM 920 N N . LEU A 1 114 ? 14.839 2.803 -1.155 1.00 96.81 114 LEU A N 1
ATOM 921 C CA . LEU A 1 114 ? 14.603 1.543 -0.439 1.00 96.81 114 LEU A CA 1
ATOM 922 C C . LEU A 1 114 ? 13.541 0.676 -1.124 1.00 96.81 114 LEU A C 1
ATOM 924 O O . LEU A 1 114 ? 12.398 1.098 -1.295 1.00 96.81 114 LEU A O 1
ATOM 928 N N . ASN A 1 115 ? 13.886 -0.571 -1.446 1.00 96.06 115 ASN A N 1
ATOM 929 C CA . ASN A 1 115 ? 12.933 -1.539 -1.985 1.00 96.06 115 ASN A CA 1
ATOM 930 C C . ASN A 1 115 ? 12.091 -2.178 -0.861 1.00 96.06 115 ASN A C 1
ATOM 932 O O . ASN A 1 115 ? 12.571 -3.056 -0.141 1.00 96.06 115 ASN A O 1
ATOM 936 N N . THR A 1 116 ? 10.821 -1.783 -0.729 1.00 95.56 116 THR A N 1
ATOM 937 C CA . THR A 1 116 ? 9.840 -2.438 0.166 1.00 95.56 116 THR A CA 1
ATOM 938 C C . THR A 1 116 ? 9.068 -3.570 -0.523 1.00 95.56 116 THR A C 1
ATOM 940 O O . THR A 1 116 ? 8.243 -4.244 0.097 1.00 95.56 116 THR A O 1
ATOM 943 N N . GLY A 1 117 ? 9.371 -3.839 -1.794 1.00 93.50 117 GLY A N 1
ATOM 944 C CA . GLY A 1 117 ? 8.695 -4.807 -2.643 1.00 93.50 117 GLY A CA 1
ATOM 945 C C . GLY A 1 117 ? 7.326 -4.322 -3.123 1.00 93.50 117 GLY A C 1
ATOM 946 O O . GLY A 1 117 ? 6.692 -3.448 -2.538 1.00 93.50 117 GLY A O 1
ATOM 947 N N . LYS A 1 118 ? 6.816 -4.937 -4.198 1.00 90.44 118 LYS A N 1
ATOM 948 C CA . LYS A 1 118 ? 5.463 -4.656 -4.707 1.00 90.44 118 LYS A CA 1
ATOM 949 C C . LYS A 1 118 ? 4.425 -4.792 -3.586 1.00 90.44 118 LYS A C 1
ATOM 951 O O . LYS A 1 118 ? 4.304 -5.875 -3.011 1.00 90.44 118 LYS A O 1
ATOM 956 N N . ARG A 1 119 ? 3.659 -3.718 -3.344 1.00 90.94 119 ARG A N 1
ATOM 957 C CA . ARG A 1 119 ? 2.659 -3.616 -2.260 1.00 90.94 119 ARG A CA 1
ATOM 958 C C . ARG A 1 119 ? 3.260 -3.852 -0.864 1.00 90.94 119 ARG A C 1
ATOM 960 O O . ARG A 1 119 ? 2.643 -4.524 -0.047 1.00 90.94 119 ARG A O 1
ATOM 967 N N . ASP A 1 120 ? 4.473 -3.352 -0.626 1.00 94.56 120 ASP A N 1
ATOM 968 C CA . ASP A 1 120 ? 5.128 -3.332 0.690 1.00 94.56 120 ASP A CA 1
ATOM 969 C C . ASP A 1 120 ? 5.340 -4.717 1.322 1.00 94.56 120 ASP A C 1
ATOM 971 O O . ASP A 1 120 ? 5.495 -4.860 2.534 1.00 94.56 120 ASP A O 1
ATOM 975 N N . LYS A 1 121 ? 5.394 -5.769 0.494 1.00 94.75 121 LYS A N 1
ATOM 976 C CA . LYS A 1 121 ? 5.536 -7.166 0.941 1.00 94.75 121 LYS A CA 1
ATOM 977 C C . LYS A 1 121 ? 6.804 -7.443 1.764 1.00 94.75 121 LYS A C 1
ATOM 979 O O . LYS A 1 121 ? 6.874 -8.476 2.422 1.00 94.75 121 LYS A O 1
ATOM 984 N N . TRP A 1 122 ? 7.807 -6.566 1.706 1.00 96.44 122 TRP A N 1
ATOM 985 C CA . TRP A 1 122 ? 9.052 -6.658 2.476 1.00 96.44 122 TRP A CA 1
ATOM 986 C C . TRP A 1 122 ? 9.180 -5.581 3.556 1.00 96.44 122 TRP A C 1
ATOM 988 O O . TRP A 1 122 ? 10.198 -5.538 4.241 1.00 96.44 122 TRP A O 1
ATOM 998 N N . LEU A 1 123 ? 8.162 -4.736 3.753 1.00 97.19 123 LEU A N 1
ATOM 999 C CA . LEU A 1 123 ? 8.201 -3.647 4.731 1.00 97.19 123 LEU A CA 1
ATOM 1000 C C . LEU A 1 123 ? 8.489 -4.148 6.154 1.00 97.19 123 LEU A C 1
ATOM 1002 O O . LEU A 1 123 ? 9.277 -3.533 6.868 1.00 97.19 123 LEU A O 1
ATOM 1006 N N . PHE A 1 124 ? 7.938 -5.305 6.534 1.00 97.50 124 PHE A N 1
ATOM 1007 C CA . PHE A 1 124 ? 8.175 -5.932 7.841 1.00 97.50 124 PHE A CA 1
ATOM 1008 C C . PHE A 1 124 ? 9.658 -6.186 8.152 1.00 97.50 124 PHE A C 1
ATOM 1010 O O . PHE A 1 124 ? 10.031 -6.207 9.317 1.00 97.50 124 PHE A O 1
ATOM 1017 N N . HIS A 1 125 ? 10.534 -6.317 7.148 1.00 97.19 125 HIS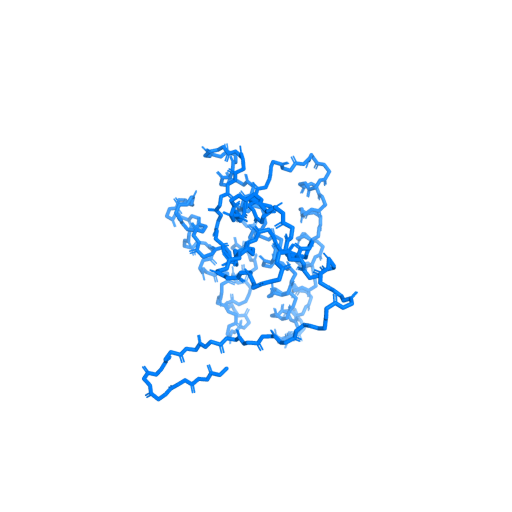 A N 1
ATOM 1018 C CA . HIS A 1 125 ? 11.976 -6.479 7.379 1.00 97.19 125 HIS A CA 1
ATOM 1019 C C . HIS A 1 125 ? 12.651 -5.210 7.933 1.00 97.19 125 HIS A C 1
ATOM 1021 O O . HIS A 1 125 ? 13.793 -5.264 8.393 1.00 97.19 125 HIS A O 1
ATOM 1027 N N . PHE A 1 126 ? 11.973 -4.063 7.859 1.00 97.69 126 PHE A N 1
ATOM 1028 C CA . PHE A 1 126 ? 12.493 -2.757 8.266 1.00 97.69 126 PHE A CA 1
ATOM 1029 C C . PHE A 1 126 ? 11.804 -2.187 9.513 1.00 97.69 126 PHE A C 1
ATOM 1031 O O . PHE A 1 126 ? 12.222 -1.142 10.026 1.00 97.69 126 PHE A O 1
ATOM 1038 N N . LEU A 1 127 ? 10.766 -2.870 9.996 1.00 97.88 127 LEU A N 1
ATOM 1039 C CA . LEU A 1 127 ? 10.025 -2.512 11.197 1.00 97.88 127 LEU A CA 1
ATOM 1040 C C . LEU A 1 127 ? 10.576 -3.262 12.410 1.00 97.88 127 LEU A C 1
ATOM 1042 O O . LEU A 1 127 ? 11.135 -4.353 12.308 1.00 97.88 127 LEU A O 1
ATOM 1046 N N . THR A 1 128 ? 10.416 -2.662 13.581 1.00 98.19 128 THR A N 1
ATOM 1047 C CA . THR A 1 128 ? 10.597 -3.360 14.855 1.00 98.19 128 THR A CA 1
ATOM 1048 C C . THR A 1 128 ? 9.469 -4.372 15.067 1.00 98.19 128 THR A C 1
ATOM 1050 O O . THR A 1 128 ? 8.422 -4.312 14.417 1.00 98.19 128 THR A O 1
ATOM 1053 N N . GLU A 1 129 ? 9.660 -5.301 16.003 1.00 98.06 129 GLU A N 1
ATOM 1054 C CA . GLU A 1 129 ? 8.629 -6.274 16.388 1.00 98.06 129 GLU A CA 1
ATOM 1055 C C . GLU A 1 129 ? 7.338 -5.570 16.829 1.00 98.06 129 GLU A C 1
ATOM 1057 O O . GLU A 1 129 ? 6.270 -5.842 16.288 1.00 98.06 129 GLU A O 1
ATOM 1062 N N . LYS A 1 130 ? 7.460 -4.555 17.694 1.00 98.12 130 LYS A N 1
ATOM 1063 C CA . LYS A 1 130 ? 6.328 -3.746 18.161 1.00 98.12 130 LYS A CA 1
ATOM 1064 C C . LYS A 1 130 ? 5.582 -3.054 17.012 1.00 98.12 130 LYS A C 1
ATOM 1066 O O . LYS A 1 130 ? 4.360 -3.128 16.944 1.00 98.12 130 LYS A O 1
ATOM 1071 N N . GLU A 1 131 ? 6.300 -2.401 16.099 1.00 98.44 131 GLU A N 1
ATOM 1072 C CA . GLU A 1 131 ? 5.682 -1.743 14.935 1.00 98.44 131 GLU A CA 1
ATOM 1073 C C . GLU A 1 131 ? 4.976 -2.755 14.023 1.0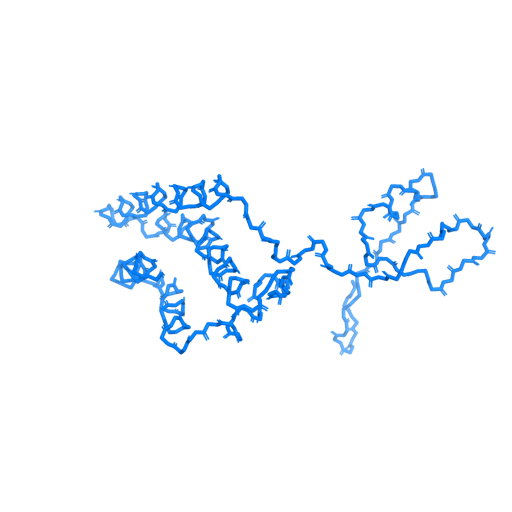0 98.44 131 GLU A C 1
ATOM 1075 O O . GLU A 1 131 ? 3.904 -2.474 13.491 1.00 98.44 131 GLU A O 1
ATOM 1080 N N . SER A 1 132 ? 5.548 -3.952 13.874 1.00 98.19 132 SER A N 1
ATOM 1081 C CA . SER A 1 132 ? 4.956 -5.039 13.089 1.00 98.19 132 SER A CA 1
ATOM 1082 C C . SER A 1 132 ? 3.655 -5.544 13.714 1.00 98.19 132 SER A C 1
ATOM 1084 O O . SER A 1 132 ? 2.658 -5.712 13.013 1.00 98.19 132 SER A O 1
ATOM 1086 N N . GLU A 1 133 ? 3.632 -5.739 15.033 1.00 98.19 133 GLU A N 1
ATOM 1087 C CA . GLU A 1 133 ? 2.431 -6.118 15.784 1.00 98.19 133 GLU A CA 1
ATOM 1088 C C . GLU A 1 133 ? 1.335 -5.048 15.700 1.00 98.19 133 GLU A C 1
ATOM 1090 O O . GLU A 1 133 ? 0.160 -5.370 15.486 1.00 98.19 133 GLU A O 1
ATOM 1095 N N . GLN A 1 134 ? 1.711 -3.771 15.818 1.00 98.56 134 GLN A N 1
ATOM 1096 C CA . GLN A 1 134 ? 0.788 -2.647 15.660 1.00 98.56 134 GLN A CA 1
ATOM 1097 C C . GLN A 1 134 ? 0.213 -2.612 14.239 1.00 98.56 134 GLN A C 1
ATOM 1099 O O . GLN A 1 134 ? -1.005 -2.564 14.074 1.00 98.56 134 GLN A O 1
ATOM 1104 N N . LEU A 1 135 ? 1.056 -2.744 13.210 1.00 98.31 135 LEU A N 1
ATOM 1105 C CA . LEU A 1 135 ? 0.606 -2.779 11.818 1.00 98.31 135 LEU A CA 1
ATOM 1106 C C . LEU A 1 135 ? -0.342 -3.957 11.548 1.00 98.31 135 LEU A C 1
ATOM 1108 O O . LEU A 1 135 ? -1.355 -3.784 10.871 1.00 98.31 135 LEU A O 1
ATOM 1112 N N . LEU A 1 136 ? -0.050 -5.148 12.082 1.00 98.06 136 LEU A N 1
ATOM 1113 C CA . LEU A 1 136 ? -0.930 -6.317 11.967 1.00 98.06 136 LEU A CA 1
ATOM 1114 C C . LEU A 1 136 ? -2.263 -6.109 12.692 1.00 98.06 136 LEU A C 1
ATOM 1116 O O . LEU A 1 136 ? -3.308 -6.526 12.190 1.00 98.06 136 LEU A O 1
ATOM 1120 N N . THR A 1 137 ? -2.249 -5.432 13.841 1.00 98.38 137 THR A N 1
ATOM 1121 C CA . THR A 1 137 ? -3.472 -5.069 14.568 1.00 98.38 137 THR A CA 1
ATOM 1122 C C . THR A 1 137 ? -4.385 -4.213 13.701 1.00 98.38 137 THR A C 1
ATOM 1124 O O . THR A 1 137 ? -5.578 -4.494 13.655 1.00 98.38 137 THR A O 1
ATOM 1127 N N . CYS A 1 138 ? -3.834 -3.281 12.917 1.00 98.06 138 CYS A N 1
ATOM 1128 C CA . CYS A 1 138 ? -4.594 -2.433 11.996 1.00 98.06 138 CYS A CA 1
ATOM 1129 C C . CYS A 1 138 ? -5.347 -3.203 10.889 1.00 98.06 138 CYS A C 1
ATOM 1131 O O . CYS A 1 138 ? -6.092 -2.590 10.130 1.00 98.06 138 CYS A O 1
ATOM 1133 N N . TYR A 1 139 ? -5.154 -4.517 10.714 1.00 97.88 139 TYR A N 1
ATOM 1134 C CA . TYR A 1 139 ? -5.946 -5.347 9.786 1.00 97.88 139 TYR A CA 1
ATOM 1135 C C . TYR A 1 139 ? -7.210 -5.950 10.422 1.00 97.88 139 TYR A C 1
ATOM 1137 O O . TYR A 1 139 ? -8.011 -6.564 9.717 1.00 97.88 139 TYR A O 1
ATOM 1145 N N . ARG A 1 140 ? -7.417 -5.792 11.735 1.00 97.50 140 ARG A N 1
ATOM 1146 C CA . ARG A 1 140 ? -8.580 -6.343 12.445 1.00 97.50 140 ARG A CA 1
ATOM 1147 C C . ARG A 1 140 ? -9.760 -5.379 12.369 1.00 97.50 140 ARG A C 1
ATOM 1149 O O . ARG A 1 140 ? -9.895 -4.488 13.203 1.00 97.50 140 ARG A O 1
ATOM 1156 N N . LEU A 1 141 ? -10.595 -5.552 11.351 1.00 98.06 141 LEU A N 1
ATOM 1157 C CA . LEU A 1 141 ? -11.737 -4.676 11.051 1.00 98.06 141 LEU A CA 1
ATOM 1158 C C . LEU A 1 141 ? -13.070 -5.439 10.968 1.00 98.06 141 LEU A C 1
ATOM 1160 O O . LEU A 1 141 ? -14.023 -5.023 10.317 1.00 98.06 141 LEU A O 1
ATOM 1164 N N . ASP A 1 142 ? -13.127 -6.601 11.600 1.00 97.56 142 ASP A N 1
ATOM 1165 C CA . ASP A 1 142 ? -14.244 -7.545 11.575 1.00 97.56 142 ASP A CA 1
ATOM 1166 C C . ASP A 1 142 ? -15.408 -7.162 12.507 1.00 97.56 142 ASP A C 1
ATOM 1168 O O . ASP A 1 142 ? -16.503 -7.710 12.390 1.00 97.56 142 ASP A O 1
ATOM 1172 N N . SER A 1 143 ? -15.203 -6.201 13.409 1.00 98.31 143 SER A N 1
ATOM 1173 C CA . SER A 1 143 ? -16.219 -5.715 14.342 1.00 98.31 143 SER A CA 1
ATOM 1174 C C . SER A 1 143 ? -16.019 -4.235 14.668 1.00 98.31 143 SER A C 1
ATOM 1176 O O . SER A 1 143 ? -14.961 -3.664 14.413 1.00 98.31 143 SER A O 1
ATOM 1178 N N . MET A 1 144 ? -17.020 -3.613 15.295 1.00 98.44 144 MET A N 1
ATOM 1179 C CA . MET A 1 144 ? -16.918 -2.226 15.766 1.00 98.44 144 MET A CA 1
ATOM 1180 C C . MET A 1 144 ? -15.775 -2.033 16.771 1.00 98.44 144 MET A C 1
ATOM 1182 O O . MET A 1 144 ? -15.048 -1.047 16.694 1.00 98.44 144 MET A O 1
ATOM 1186 N N . GLU A 1 145 ? -15.611 -2.970 17.706 1.00 98.44 145 GLU A N 1
ATOM 1187 C CA . GLU A 1 145 ? -14.573 -2.920 18.740 1.00 98.44 145 GLU A CA 1
ATOM 1188 C C . GLU A 1 145 ? -13.175 -3.048 18.128 1.00 98.44 145 GLU A C 1
ATOM 1190 O O . GLU A 1 145 ? -12.299 -2.219 18.387 1.00 98.44 145 GLU A O 1
ATOM 1195 N N . THR A 1 146 ? -12.980 -4.044 17.259 1.00 98.44 146 THR A N 1
ATOM 1196 C CA . THR A 1 146 ? -11.691 -4.258 16.594 1.00 98.44 146 THR A CA 1
ATOM 1197 C C . THR A 1 146 ? -11.356 -3.125 15.629 1.00 98.44 146 THR A C 1
ATOM 1199 O O . THR A 1 146 ? -10.202 -2.702 15.588 1.00 98.44 146 THR A O 1
ATOM 1202 N N . ALA A 1 147 ? -12.346 -2.539 14.948 1.00 98.56 147 ALA A N 1
ATOM 1203 C CA . ALA A 1 147 ? -12.140 -1.378 14.086 1.00 98.56 147 ALA A CA 1
ATOM 1204 C C . ALA A 1 147 ? -11.731 -0.114 14.863 1.00 98.56 147 ALA A C 1
ATOM 1206 O O . ALA A 1 147 ? -10.809 0.586 14.440 1.00 98.56 147 ALA A O 1
ATOM 1207 N N . TRP A 1 148 ? -12.339 0.155 16.026 1.00 98.69 148 TRP A N 1
ATOM 1208 C CA . TRP A 1 148 ? -11.877 1.229 16.915 1.00 98.69 148 TRP A CA 1
ATOM 1209 C C . TRP A 1 148 ? -10.444 0.992 17.387 1.00 98.69 148 TRP A C 1
ATOM 1211 O O . TRP A 1 148 ? -9.614 1.899 17.311 1.00 98.69 148 TRP A O 1
ATOM 1221 N N . ASN A 1 149 ? -10.132 -0.228 17.831 1.00 98.69 149 ASN A N 1
ATOM 1222 C CA . ASN A 1 149 ? -8.781 -0.576 18.262 1.00 98.69 149 ASN A CA 1
ATOM 1223 C C . ASN A 1 149 ? -7.756 -0.422 17.124 1.00 98.69 149 ASN A C 1
ATOM 1225 O O . ASN A 1 149 ? -6.672 0.116 17.343 1.00 98.69 149 ASN A O 1
ATOM 1229 N N . SER A 1 150 ? -8.111 -0.830 15.903 1.00 98.69 150 SER A N 1
ATOM 1230 C CA . SER A 1 150 ? -7.288 -0.645 14.704 1.00 98.69 150 SER A CA 1
ATOM 1231 C C . SER A 1 150 ? -7.029 0.829 14.409 1.00 98.69 150 SER A C 1
ATOM 1233 O O . SER A 1 150 ? -5.893 1.195 14.117 1.00 98.69 150 SER A O 1
ATOM 1235 N N . LEU A 1 151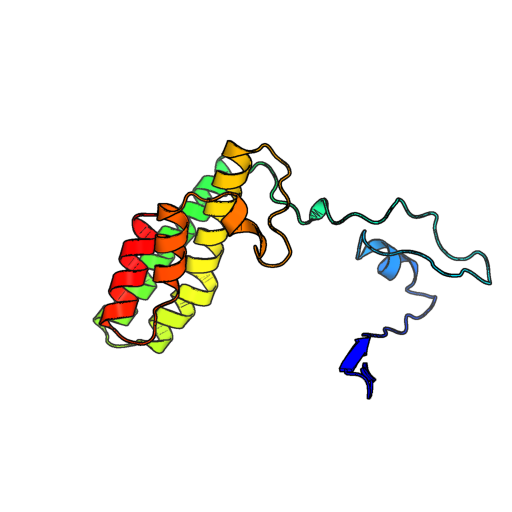 ? -8.048 1.688 14.531 1.00 98.69 151 LEU A N 1
ATOM 1236 C CA . LEU A 1 151 ? -7.897 3.131 14.329 1.00 98.69 151 LEU A CA 1
ATOM 1237 C C . LEU A 1 151 ? -6.948 3.741 15.362 1.00 98.69 151 LEU A C 1
ATOM 1239 O O . LEU A 1 151 ? -6.005 4.434 14.990 1.00 98.69 151 LEU A O 1
ATOM 1243 N N . TYR A 1 152 ? -7.142 3.444 16.648 1.00 98.62 152 TYR A N 1
ATOM 1244 C CA . TYR A 1 152 ? -6.253 3.952 17.694 1.00 98.62 152 TYR A CA 1
ATOM 1245 C C . TYR A 1 152 ? -4.828 3.421 17.564 1.00 98.62 152 TYR A C 1
ATOM 1247 O O . TYR A 1 152 ? -3.880 4.180 17.748 1.00 98.62 152 TYR A O 1
ATOM 1255 N N . THR A 1 153 ? -4.670 2.144 17.214 1.00 98.69 153 THR A N 1
ATOM 1256 C CA . THR A 1 153 ? -3.349 1.547 16.999 1.00 98.69 153 THR A CA 1
ATOM 1257 C C . THR A 1 153 ? -2.636 2.216 15.830 1.00 98.69 153 THR A C 1
ATOM 1259 O O . THR A 1 153 ? -1.466 2.556 15.963 1.00 98.69 153 THR A O 1
ATOM 1262 N N . ALA A 1 154 ? -3.342 2.478 14.725 1.00 98.44 154 ALA A N 1
ATOM 1263 C CA . ALA A 1 154 ? -2.784 3.198 13.587 1.00 98.44 154 ALA A CA 1
ATOM 1264 C C . ALA A 1 154 ? -2.363 4.629 13.947 1.00 98.44 154 ALA A C 1
ATOM 1266 O O . ALA A 1 154 ? -1.339 5.084 13.469 1.00 98.44 154 ALA A O 1
ATOM 1267 N N . MET A 1 155 ? -3.126 5.337 14.787 1.00 97.81 155 MET A N 1
ATOM 1268 C CA . MET A 1 155 ? -2.777 6.696 15.229 1.00 97.81 155 MET A CA 1
ATOM 1269 C C . MET A 1 155 ? -1.579 6.739 16.192 1.00 97.81 155 MET A C 1
ATOM 1271 O O . MET A 1 155 ? -0.966 7.791 16.354 1.00 97.81 155 MET A O 1
ATOM 1275 N N . GLN A 1 156 ? -1.293 5.636 16.888 1.00 96.75 156 GLN A N 1
ATOM 1276 C CA . GLN A 1 156 ? -0.148 5.515 17.797 1.00 96.75 156 GLN A CA 1
ATOM 1277 C C . GLN A 1 156 ? 1.138 5.063 17.099 1.00 96.75 156 GLN A C 1
ATOM 1279 O O . GLN A 1 156 ? 2.213 5.238 17.677 1.00 96.75 156 GLN A O 1
ATOM 1284 N N . LEU A 1 157 ? 1.008 4.404 15.944 1.00 96.44 157 LEU A N 1
ATOM 1285 C CA . LEU A 1 157 ? 2.103 3.871 15.137 1.00 96.44 157 LEU A CA 1
ATOM 1286 C C . LEU A 1 157 ? 2.709 4.970 14.258 1.00 96.44 157 LEU A C 1
ATOM 1288 O O . LEU A 1 157 ? 3.949 5.117 14.312 1.00 96.44 157 LEU A O 1
#

Radius of gyration: 20.89 Å; Cα contacts (8 Å, |Δi|>4): 155; chains: 1; bounding box: 42×46×56 Å

Solvent-accessible surface area (backbone atoms only — not comparable to full-atom values): 9380 Å² total; per-residue (Å²): 86,74,47,97,86,70,53,73,51,88,85,83,90,77,61,76,93,48,44,68,62,59,63,70,71,44,62,61,59,73,88,87,78,70,92,80,73,77,70,77,93,71,70,82,59,51,67,69,90,76,26,44,60,78,73,53,70,65,57,53,51,51,41,52,49,52,31,57,57,47,50,52,52,26,51,52,22,55,76,69,72,34,56,70,62,17,45,50,47,39,63,72,44,33,47,51,34,51,53,50,54,53,47,48,52,30,22,73,73,74,43,62,71,28,80,30,53,84,90,48,75,45,42,68,80,60,46,54,71,68,57,43,53,40,58,57,45,50,69,41,63,91,43,74,68,42,34,51,52,15,52,54,38,57,75,73,104

Sequence (157 aa):
MLFSDGIKIDLTLVPLETKDKYFSQDSLIRVLIDKDGICPSLPAPTDEEFWVQKPSETFVNDCANEFLFVSTYIARGLLRQELLFANWHFEQILRVELLRMLGYLAGSRKGFPLNTGKRDKWLFHFLTEKESEQLLTCYRLDSMETAWNSLYTAMQL

Mean predicted aligned error: 4.15 Å

Foldseek 3Di:
DQDPVRDDDDDDDDDLVCLVVVPVPALQDDDPDDDPPSHDDHDHRDPQVVFQAQDDPVVLVVLVVQLVVLLVQLVVCLVVVNLVRNVCSLPPGNLVSLLSVLSNVLCVVVNPRHDCDDVSVNSVVSDDPLVVVLNVLLVQSPDSVSSVSNSVSSVVD

Secondary structure (DSSP, 8-state):
-B-TTS-B-------GGGHHHHHTT-TT---S--SSS-S--PPPP--GGGSBPPPPHHHHHHHHHHHHHHHHHHHHHHHTT-HHHHHHHIIIIIHHHHHHHHHHHHHHHH-SSB---GGGTTGGGGS-HHHHHHHHHTT--SSHHHHHHHHHHHHH-

Organism: NCBI:txid749906

pLDDT: mean 96.13, std 3.01, range [86.06, 98.75]

InterPro domains:
  IPR007530 Aminoglycoside 6-adenylyltransferase [PF04439] (1-157)
  IPR043519 Nucleotidyltransferase superfamily [G3DSA:3.30.460.10] (1-57)
  IPR043519 Nucleotidyltransferase superfamily [SSF81301] (1-43)